Protein AF-A0A1A8DC06-F1 (afdb_monomer_lite)

Foldseek 3Di:
DQLVVLVVVLVVVVVVLVPDDPVVCVVPVCSNVVSVVSSVVSVVVVVVVVVVVVVVCPPPVNVVVVVLVVPDDDDDDDDDDDDPDDDPDPPDVVVPPDDPVNNVVVVVVVVVCCLPPNPNNVVVCCVPVVVVVVVVCVVDPPDD

Organism: Nothobranchius kadleci (NCBI:txid1051664)

Radius of gyration: 23.9 Å; chains: 1; bounding box: 62×50×56 Å

pLDDT: mean 81.8, std 21.28, range [34.5, 98.44]

Structure (mmCIF, N/CA/C/O backbone):
data_AF-A0A1A8DC06-F1
#
_entry.id   AF-A0A1A8DC06-F1
#
loop_
_atom_site.group_PDB
_atom_site.id
_atom_site.type_symbol
_atom_site.label_atom_id
_atom_site.label_alt_id
_atom_site.label_comp_id
_atom_site.label_asym_id
_atom_site.label_entity_id
_atom_site.label_seq_id
_atom_site.pdbx_PDB_ins_code
_atom_site.Cartn_x
_atom_site.Cartn_y
_atom_site.Cartn_z
_atom_site.occupancy
_atom_site.B_iso_or_equiv
_atom_site.auth_seq_id
_atom_site.auth_comp_id
_atom_site.auth_asym_id
_atom_site.auth_atom_id
_atom_site.pdbx_PDB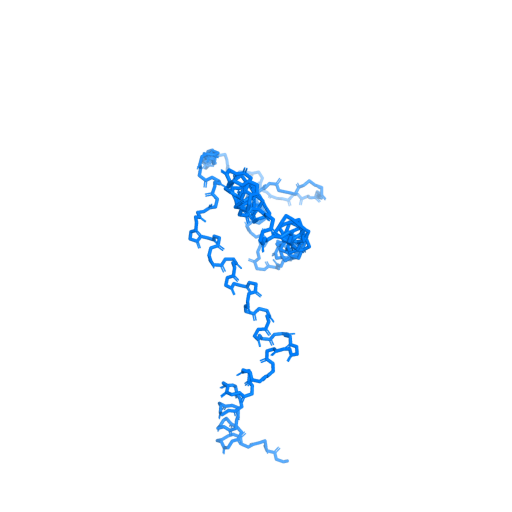_model_num
ATOM 1 N N . PHE A 1 1 ? 4.760 10.021 8.972 1.00 84.38 1 PHE A N 1
ATOM 2 C CA . PHE A 1 1 ? 3.406 10.518 8.617 1.00 84.38 1 PHE A CA 1
ATOM 3 C C . PHE A 1 1 ? 2.445 9.402 8.226 1.00 84.38 1 PHE A C 1
ATOM 5 O O . PHE A 1 1 ? 1.326 9.401 8.727 1.00 84.38 1 PHE A O 1
ATOM 12 N N . TYR A 1 2 ? 2.865 8.443 7.394 1.00 92.00 2 TYR A N 1
ATOM 13 C CA . TYR A 1 2 ? 2.018 7.328 6.961 1.00 92.00 2 TYR A CA 1
ATOM 14 C C . TYR A 1 2 ? 1.445 6.503 8.120 1.00 92.00 2 TYR A C 1
ATOM 16 O O . TYR A 1 2 ? 0.226 6.382 8.231 1.00 92.00 2 TYR A O 1
ATOM 24 N N . ARG A 1 3 ? 2.301 6.022 9.033 1.00 92.94 3 ARG A N 1
ATOM 25 C CA . ARG A 1 3 ? 1.867 5.271 10.221 1.00 92.94 3 ARG A CA 1
ATOM 26 C C . ARG A 1 3 ? 0.757 5.978 10.994 1.00 92.94 3 ARG A C 1
ATOM 28 O O . ARG A 1 3 ? -0.288 5.392 11.244 1.00 92.94 3 ARG A O 1
ATOM 35 N N . VAL A 1 4 ? 0.987 7.242 11.355 1.00 91.38 4 VAL A N 1
ATOM 36 C CA . VAL A 1 4 ? 0.044 8.046 12.150 1.00 91.38 4 VAL A CA 1
ATOM 37 C C . VAL A 1 4 ? -1.299 8.156 11.431 1.00 91.38 4 VAL A C 1
ATOM 39 O O . VAL A 1 4 ? -2.336 7.911 12.037 1.00 91.38 4 VAL A O 1
ATOM 42 N N . HIS A 1 5 ? -1.280 8.425 10.122 1.00 91.88 5 HIS A N 1
ATOM 43 C CA . HIS A 1 5 ? -2.496 8.490 9.318 1.00 91.88 5 HIS A CA 1
ATOM 44 C C . HIS A 1 5 ? -3.282 7.170 9.345 1.00 91.88 5 HIS A C 1
ATOM 46 O O . HIS A 1 5 ? -4.493 7.179 9.559 1.00 91.88 5 HIS A O 1
ATOM 52 N N . VAL A 1 6 ? -2.616 6.025 9.164 1.00 93.88 6 VAL A N 1
ATOM 53 C CA . VAL A 1 6 ? -3.285 4.715 9.214 1.00 93.88 6 VAL A CA 1
ATOM 54 C C . VAL A 1 6 ? -3.807 4.421 10.622 1.00 93.88 6 VAL A C 1
ATOM 56 O O . VAL A 1 6 ? -4.958 4.013 10.770 1.00 93.88 6 VAL A O 1
ATOM 59 N N . GLN A 1 7 ? -3.017 4.687 11.665 1.00 94.44 7 GLN A N 1
ATOM 60 C CA . GLN A 1 7 ? -3.427 4.483 13.055 1.00 94.44 7 GLN A CA 1
ATOM 61 C C . GLN A 1 7 ? -4.663 5.313 13.429 1.00 94.44 7 GLN A C 1
ATOM 63 O O . GLN A 1 7 ? -5.535 4.799 14.131 1.00 94.44 7 GLN A O 1
ATOM 68 N N . GLU A 1 8 ? -4.776 6.557 12.956 1.00 94.69 8 GLU A N 1
ATOM 69 C CA . GLU A 1 8 ? -5.965 7.397 13.153 1.00 94.69 8 GLU A CA 1
ATOM 70 C C . GLU A 1 8 ? -7.213 6.784 12.501 1.00 94.69 8 GLU A C 1
ATOM 72 O O . GLU A 1 8 ? -8.275 6.736 13.130 1.00 94.69 8 GLU A O 1
ATOM 77 N N . GLN A 1 9 ? -7.091 6.261 11.274 1.00 94.38 9 GLN A N 1
ATOM 78 C CA . GLN A 1 9 ? -8.199 5.581 10.590 1.00 94.38 9 GLN A CA 1
ATOM 79 C C . GLN A 1 9 ? -8.626 4.311 11.328 1.00 94.38 9 GLN A C 1
ATOM 81 O O . GLN A 1 9 ? -9.821 4.093 11.528 1.00 94.38 9 GLN A O 1
ATOM 86 N N . VAL A 1 10 ? -7.666 3.502 11.785 1.00 97.06 10 VAL A N 1
ATOM 87 C CA . VAL A 1 10 ? -7.965 2.289 12.555 1.00 97.06 10 VAL A CA 1
ATOM 88 C C . VAL A 1 10 ? -8.646 2.643 13.877 1.00 97.06 10 VAL A C 1
ATOM 90 O O . VAL A 1 10 ? -9.686 2.074 14.195 1.00 97.06 10 VAL A O 1
ATOM 93 N N . THR A 1 11 ? -8.150 3.646 14.606 1.00 97.62 11 THR A N 1
ATOM 94 C CA . THR A 1 11 ? -8.773 4.113 15.857 1.00 97.62 11 THR A CA 1
ATOM 95 C C . THR A 1 11 ? -10.201 4.602 15.627 1.00 97.62 11 THR A C 1
ATOM 97 O O . THR A 1 11 ? -11.089 4.351 16.442 1.00 97.62 11 THR A O 1
ATOM 100 N N . ARG A 1 12 ? -10.459 5.290 14.509 1.00 97.69 12 ARG A N 1
ATOM 101 C CA . ARG A 1 12 ? -11.816 5.702 14.139 1.00 97.69 12 ARG A CA 1
ATOM 102 C C . ARG A 1 12 ? -12.715 4.493 13.872 1.00 97.69 12 ARG A C 1
ATOM 104 O O . ARG A 1 12 ? -13.835 4.473 14.377 1.00 97.69 12 ARG A O 1
ATOM 111 N N . ALA A 1 13 ? -12.230 3.505 13.123 1.00 97.69 13 ALA A N 1
ATOM 112 C CA . ALA A 1 13 ? -12.973 2.283 12.820 1.00 97.69 13 ALA A CA 1
ATOM 113 C C . ALA A 1 13 ? -13.280 1.462 14.087 1.00 97.69 13 ALA A C 1
ATOM 115 O O . ALA A 1 13 ? -14.407 1.005 14.260 1.00 97.69 13 ALA A O 1
ATOM 116 N N . GLU A 1 14 ? -12.323 1.343 15.012 1.00 97.81 14 GLU A N 1
ATOM 117 C CA . GLU A 1 14 ? -12.522 0.685 16.310 1.00 97.81 14 GLU A CA 1
ATOM 118 C C . GLU A 1 14 ? -13.607 1.387 17.131 1.00 97.81 14 GLU A C 1
ATOM 120 O O . GLU A 1 14 ? -14.531 0.738 17.614 1.00 97.81 14 GLU A O 1
ATOM 125 N N . ARG A 1 15 ? -13.555 2.722 17.242 1.00 98.06 15 ARG A N 1
ATOM 126 C CA . ARG A 1 15 ? -14.590 3.493 17.954 1.00 98.06 15 ARG A CA 1
ATOM 127 C C . ARG A 1 15 ? -15.972 3.305 17.335 1.00 98.06 15 ARG A C 1
ATOM 129 O O . ARG A 1 15 ? -16.949 3.165 18.063 1.00 98.06 15 ARG A O 1
ATOM 136 N N . GLN A 1 16 ? -16.059 3.294 16.005 1.00 97.56 16 GLN A N 1
ATOM 137 C CA . GLN A 1 16 ? -17.317 3.046 15.301 1.00 97.56 16 GLN A CA 1
ATOM 138 C C . GLN A 1 16 ? -17.846 1.642 15.590 1.00 97.56 16 GLN A C 1
ATOM 140 O O . GLN A 1 16 ? -19.019 1.496 15.925 1.00 97.56 16 GLN A O 1
ATOM 145 N N . PHE A 1 17 ? -16.989 0.624 15.537 1.00 97.62 17 PHE A N 1
ATOM 146 C CA . PHE A 1 17 ? -17.369 -0.745 15.869 1.00 97.62 17 PHE A CA 1
ATOM 147 C C . PHE A 1 17 ? -17.858 -0.881 17.318 1.00 97.62 17 PHE A C 1
ATOM 149 O O . PHE A 1 17 ? -18.925 -1.442 17.558 1.00 97.62 17 PHE A O 1
ATOM 156 N N . LEU A 1 18 ? -17.127 -0.305 18.274 1.00 96.94 18 LEU A N 1
ATOM 157 C CA . LEU A 1 18 ? -17.483 -0.337 19.696 1.00 96.94 18 LEU A CA 1
ATOM 158 C C . LEU A 1 18 ? -18.756 0.458 20.015 1.00 96.94 18 LEU A C 1
ATOM 160 O O . LEU A 1 18 ? -19.394 0.201 21.031 1.00 96.94 18 LEU A O 1
ATOM 164 N N . SER A 1 19 ? -19.154 1.395 19.148 1.00 97.62 19 SER A N 1
ATOM 165 C CA . SER A 1 19 ? -20.420 2.124 19.291 1.00 97.62 19 SER A CA 1
ATOM 166 C C . SER A 1 19 ? -21.656 1.303 18.890 1.00 97.62 19 SER A C 1
ATOM 168 O O . SER A 1 19 ? -22.783 1.718 19.156 1.00 97.62 19 SER A O 1
ATOM 170 N N . LEU A 1 20 ? -21.473 0.138 18.252 1.00 97.50 20 LEU A N 1
ATOM 171 C CA . LEU A 1 20 ? -22.569 -0.761 17.883 1.00 97.50 20 LEU A CA 1
ATOM 172 C C . LEU A 1 20 ? -23.131 -1.494 19.110 1.00 97.50 20 LEU A C 1
ATOM 174 O O . LEU A 1 20 ? -22.444 -1.691 20.108 1.00 97.50 20 LEU A O 1
ATOM 178 N N . SER A 1 21 ? -24.371 -1.984 19.020 1.00 97.94 21 SER A N 1
ATOM 179 C CA . SER A 1 21 ? -24.943 -2.851 20.061 1.00 97.94 21 SER A CA 1
ATOM 180 C C . SER A 1 21 ? -24.176 -4.175 20.189 1.00 97.94 21 SER A C 1
ATOM 182 O O . SER A 1 21 ? -23.648 -4.687 19.198 1.00 97.94 21 SER A O 1
ATOM 184 N N . GLN A 1 22 ? -24.196 -4.795 21.375 1.00 96.44 22 GLN A N 1
ATOM 185 C CA . GLN A 1 22 ? -23.524 -6.083 21.606 1.00 96.44 22 GLN A CA 1
ATOM 186 C C . GLN A 1 22 ? -23.980 -7.169 20.619 1.00 96.44 22 GLN A C 1
ATOM 188 O O . GLN A 1 22 ? -23.172 -7.962 20.147 1.00 96.44 22 GLN A O 1
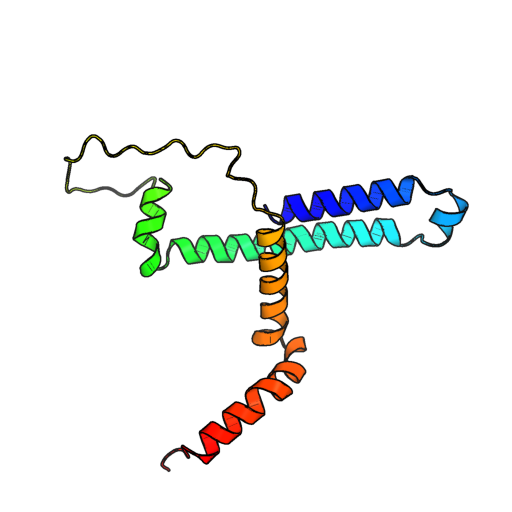ATOM 193 N N . LYS A 1 23 ? -25.267 -7.167 20.239 1.00 97.88 23 LYS A N 1
ATOM 194 C CA . LYS A 1 23 ? -25.810 -8.086 19.229 1.00 97.88 23 LYS A CA 1
ATOM 195 C C . LYS A 1 23 ? -25.077 -7.952 17.892 1.00 97.88 23 LYS A C 1
ATOM 197 O O . LYS A 1 23 ? -24.729 -8.965 17.302 1.00 97.88 23 LYS A O 1
ATOM 202 N N . HIS A 1 24 ? -24.845 -6.728 17.418 1.00 97.50 24 HIS A N 1
ATOM 203 C CA . HIS A 1 24 ? -24.145 -6.487 16.153 1.00 97.50 24 HIS A CA 1
ATOM 204 C C . HIS A 1 24 ? -22.641 -6.738 16.266 1.00 97.50 24 HIS A C 1
ATOM 206 O O . HIS A 1 24 ? -22.057 -7.287 15.336 1.00 97.50 24 HIS A O 1
ATOM 212 N N . GLN A 1 25 ? -22.027 -6.408 17.404 1.00 97.44 25 GLN A N 1
ATOM 213 C CA . GLN A 1 25 ? -20.620 -6.735 17.647 1.00 97.44 25 GLN A CA 1
ATOM 214 C C . GLN A 1 25 ? -20.385 -8.254 17.603 1.00 97.44 25 GLN A C 1
ATOM 216 O O . GLN A 1 25 ? -19.439 -8.715 16.968 1.00 97.44 25 GLN A O 1
ATOM 221 N N . ASN A 1 26 ? -21.298 -9.042 18.179 1.00 97.06 26 ASN A N 1
ATOM 222 C CA . ASN A 1 26 ? -21.216 -10.505 18.193 1.00 97.06 26 ASN A CA 1
ATOM 223 C C . ASN A 1 26 ? -21.362 -11.151 16.803 1.00 97.06 26 ASN A C 1
ATOM 225 O O . ASN A 1 26 ? -20.942 -12.291 16.629 1.00 97.06 26 ASN A O 1
ATOM 229 N N . LEU A 1 27 ? -21.930 -10.450 15.812 1.00 97.69 27 LEU A N 1
ATOM 230 C CA . LEU A 1 27 ? -21.965 -10.927 14.421 1.00 97.69 27 LEU A CA 1
ATOM 231 C C . LEU A 1 27 ? -20.597 -10.818 13.732 1.00 97.69 27 LEU A C 1
ATOM 233 O O . LEU A 1 27 ? -20.377 -11.440 12.697 1.00 97.69 27 LEU A O 1
ATOM 237 N N . LEU A 1 28 ? -19.688 -10.013 14.285 1.00 96.38 28 LEU A N 1
ATOM 238 C CA . LEU A 1 28 ? -18.415 -9.646 13.676 1.00 96.38 28 LEU A CA 1
ATOM 239 C C . LEU A 1 28 ? -17.254 -9.741 14.692 1.00 96.38 28 LEU A C 1
ATOM 241 O O . LEU A 1 28 ? -16.498 -8.779 14.860 1.00 96.38 28 LEU A O 1
ATOM 245 N N . PRO A 1 29 ? -17.053 -10.896 15.358 1.00 94.00 29 PRO A N 1
ATOM 246 C CA . PRO A 1 29 ? -16.083 -11.025 16.452 1.00 94.00 29 PRO A CA 1
ATOM 247 C C . PRO A 1 29 ? -14.626 -10.804 16.009 1.00 94.00 29 PRO A C 1
ATOM 249 O O . PRO A 1 29 ? -13.770 -10.463 16.819 1.00 94.00 29 PRO A O 1
ATOM 252 N N . GLY A 1 30 ? -14.331 -10.971 14.715 1.00 96.50 30 GLY A N 1
ATOM 253 C CA . GLY A 1 30 ? -12.985 -10.828 14.155 1.00 96.50 30 GLY A CA 1
ATOM 254 C C . GLY A 1 30 ? -12.560 -9.397 13.813 1.00 96.50 30 GLY A C 1
ATOM 255 O O . GLY A 1 30 ? -11.415 -9.201 13.410 1.00 96.50 30 GLY A O 1
ATOM 256 N N . VAL A 1 31 ? -13.437 -8.394 13.952 1.00 96.94 31 VAL A N 1
ATOM 257 C CA . VAL A 1 31 ? -13.127 -7.020 13.515 1.00 96.94 31 VAL A CA 1
ATOM 258 C C . VAL A 1 31 ? -11.982 -6.412 14.319 1.00 96.94 31 VAL A C 1
ATOM 260 O O . VAL A 1 31 ? -11.022 -5.936 13.720 1.00 96.94 31 VAL A O 1
ATOM 263 N N . LEU A 1 32 ? -12.034 -6.459 15.653 1.00 97.06 32 LEU A N 1
ATOM 264 C CA . LEU A 1 32 ? -10.984 -5.867 16.491 1.00 97.06 32 LEU A CA 1
ATOM 265 C C . LEU A 1 32 ? -9.613 -6.544 16.289 1.00 97.06 32 LEU A C 1
ATOM 267 O O . LEU A 1 32 ? -8.648 -5.820 16.042 1.00 97.06 32 LEU A O 1
ATOM 271 N N . PRO A 1 33 ? -9.498 -7.892 16.274 1.00 98.00 33 PRO A N 1
ATOM 272 C CA . PRO A 1 33 ? -8.243 -8.553 15.909 1.00 98.00 33 PRO A CA 1
ATOM 273 C C . PRO A 1 33 ? -7.731 -8.154 14.521 1.00 98.00 33 PRO A C 1
ATOM 275 O O . PRO A 1 33 ? -6.536 -7.931 14.337 1.00 98.00 33 PRO A O 1
ATOM 278 N N . LYS A 1 34 ? -8.626 -8.017 13.533 1.00 98.00 34 LYS A N 1
ATOM 279 C CA . LYS A 1 34 ? -8.227 -7.615 12.181 1.00 98.00 34 LYS A CA 1
ATOM 280 C C . LYS A 1 34 ? -7.709 -6.179 12.142 1.00 98.00 34 LYS A C 1
ATOM 282 O O . LYS A 1 34 ? -6.730 -5.911 11.454 1.00 98.00 34 LYS A O 1
ATOM 287 N N . LEU A 1 35 ? -8.340 -5.267 12.877 1.00 98.00 35 LEU A N 1
ATOM 288 C CA . LEU A 1 35 ? -7.898 -3.879 13.006 1.00 98.00 35 LEU A CA 1
ATOM 289 C C . LEU A 1 35 ? -6.533 -3.787 13.705 1.00 98.00 35 LEU A C 1
ATOM 291 O O . LEU A 1 35 ? -5.676 -3.039 13.239 1.00 98.00 35 LEU A O 1
ATOM 295 N N . ALA A 1 36 ? -6.281 -4.610 14.728 1.00 97.44 36 ALA A N 1
ATOM 296 C CA . ALA A 1 36 ? -4.961 -4.726 15.349 1.00 97.44 36 ALA A CA 1
ATOM 297 C C . ALA A 1 36 ? -3.895 -5.199 14.345 1.00 97.44 36 ALA A C 1
ATOM 299 O O . ALA A 1 36 ? -2.858 -4.551 14.208 1.00 97.44 36 ALA A O 1
ATOM 300 N N . GLN A 1 37 ? -4.193 -6.232 13.548 1.00 98.12 37 GLN A N 1
ATOM 301 C CA . GLN A 1 37 ? -3.298 -6.688 12.478 1.00 98.12 37 GLN A CA 1
ATOM 302 C C . GLN A 1 37 ? -3.000 -5.571 11.461 1.00 98.12 37 GLN A C 1
ATOM 304 O O . GLN A 1 37 ? -1.871 -5.427 11.001 1.00 98.12 37 GLN A O 1
ATOM 309 N N . VAL A 1 38 ? -3.991 -4.739 11.116 1.00 97.56 38 VAL A N 1
ATOM 310 C CA . VAL A 1 38 ? -3.774 -3.590 10.219 1.00 97.56 38 VAL A CA 1
ATOM 311 C C . VAL A 1 38 ? -2.800 -2.574 10.829 1.00 97.56 38 VAL A C 1
ATOM 313 O O . VAL A 1 38 ? -2.001 -2.003 10.085 1.00 97.56 38 VAL A O 1
ATOM 316 N N . ARG A 1 39 ? -2.815 -2.361 12.155 1.00 97.06 39 ARG A N 1
ATOM 317 C CA . ARG A 1 39 ? -1.830 -1.495 12.834 1.00 97.06 39 ARG A CA 1
ATOM 318 C C . ARG A 1 39 ? -0.423 -2.061 12.703 1.00 97.06 39 ARG A C 1
ATOM 320 O O . ARG A 1 39 ? 0.474 -1.326 12.311 1.00 97.06 39 ARG A O 1
ATOM 327 N N . GLU A 1 40 ? -0.250 -3.356 12.949 1.00 97.75 40 GLU A N 1
ATOM 328 C CA . GLU A 1 40 ? 1.049 -4.020 12.794 1.00 97.75 40 GLU A CA 1
ATOM 329 C C . GLU A 1 40 ? 1.561 -3.900 11.356 1.00 97.75 40 GLU A C 1
ATOM 331 O O . GLU A 1 40 ? 2.698 -3.494 11.134 1.00 97.75 40 GLU A O 1
ATOM 336 N N . CYS A 1 41 ? 0.717 -4.159 10.353 1.00 97.00 41 CYS A N 1
ATOM 337 C CA . CYS A 1 41 ? 1.097 -3.963 8.954 1.00 97.00 41 CYS A CA 1
ATOM 338 C C . CYS A 1 41 ? 1.482 -2.505 8.644 1.00 97.00 41 CYS A C 1
ATOM 340 O O . CYS A 1 41 ? 2.306 -2.261 7.763 1.00 97.00 41 CYS A O 1
ATOM 342 N N . ALA A 1 42 ? 0.883 -1.523 9.322 1.00 95.69 42 ALA A N 1
ATOM 343 C CA . ALA A 1 42 ? 1.235 -0.119 9.147 1.00 95.69 42 ALA A CA 1
AT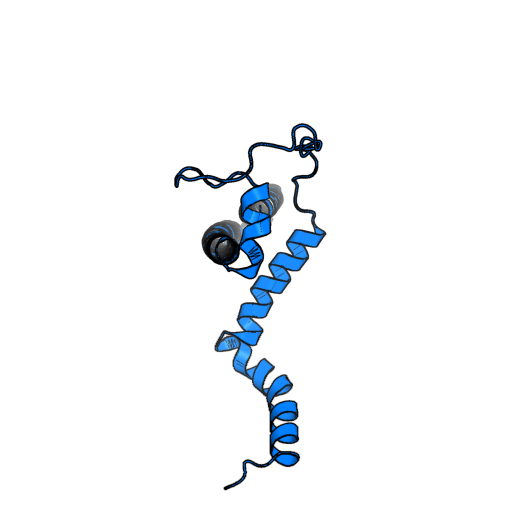OM 344 C C . ALA A 1 42 ? 2.634 0.208 9.693 1.00 95.69 42 ALA A C 1
ATOM 346 O O . ALA A 1 42 ? 3.323 1.008 9.063 1.00 95.69 42 ALA A O 1
ATOM 347 N N . GLU A 1 43 ? 3.065 -0.423 10.794 1.00 96.44 43 GLU A N 1
ATOM 348 C CA . GLU A 1 43 ? 4.438 -0.293 11.315 1.00 96.44 43 GLU A CA 1
ATOM 349 C C . GLU A 1 43 ? 5.460 -0.845 10.316 1.00 96.44 43 GLU A C 1
ATOM 351 O O . GLU A 1 43 ? 6.329 -0.108 9.864 1.00 96.44 43 GLU A O 1
ATOM 356 N N . HIS A 1 44 ? 5.292 -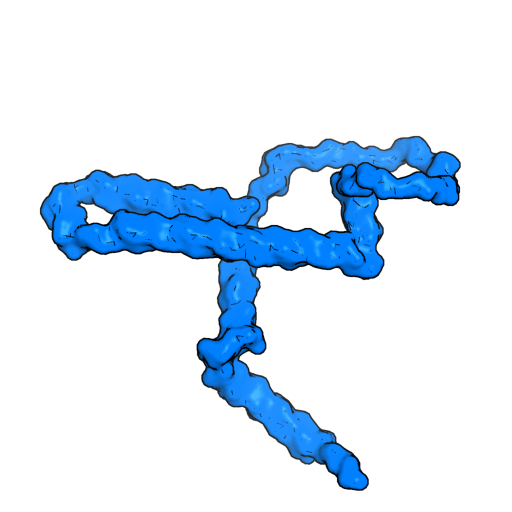2.093 9.869 1.00 97.00 44 HIS A N 1
ATOM 357 C CA . HIS A 1 44 ? 6.226 -2.718 8.921 1.00 97.00 44 HIS A CA 1
ATOM 358 C C . HIS A 1 44 ? 6.336 -1.923 7.610 1.00 97.00 44 HIS A C 1
ATOM 360 O O . HIS A 1 44 ? 7.414 -1.730 7.055 1.00 97.00 44 HIS A O 1
ATOM 366 N N . ASN A 1 45 ? 5.211 -1.405 7.110 1.00 96.38 45 ASN A N 1
ATOM 367 C CA . ASN A 1 45 ? 5.224 -0.541 5.933 1.00 96.38 45 ASN A CA 1
ATOM 368 C C . ASN A 1 45 ? 5.933 0.797 6.203 1.00 96.38 45 ASN A C 1
ATOM 370 O O . ASN A 1 45 ? 6.586 1.326 5.308 1.00 96.38 45 ASN A O 1
ATOM 374 N N . GLN A 1 46 ? 5.807 1.363 7.407 1.00 95.88 46 GLN A N 1
ATOM 375 C CA . GLN A 1 46 ? 6.502 2.595 7.788 1.00 95.88 46 GLN A CA 1
ATOM 376 C C . GLN A 1 46 ? 8.022 2.394 7.790 1.00 95.88 46 GLN A C 1
ATOM 378 O O . GLN A 1 46 ? 8.719 3.263 7.274 1.00 95.88 46 GLN A O 1
ATOM 383 N N . GLU A 1 47 ? 8.516 1.252 8.269 1.00 95.88 47 GLU A N 1
ATOM 384 C CA . GLU A 1 47 ? 9.946 0.906 8.243 1.00 95.88 47 GLU A CA 1
ATOM 385 C C . GLU A 1 47 ? 10.497 0.875 6.811 1.00 95.88 47 GLU A C 1
ATOM 387 O O . GLU A 1 47 ? 11.532 1.474 6.521 1.00 95.88 47 GLU A O 1
ATOM 392 N N . ILE A 1 48 ? 9.768 0.248 5.881 1.00 94.75 48 ILE A N 1
ATOM 393 C CA . ILE A 1 48 ? 10.152 0.214 4.461 1.00 94.75 48 ILE A CA 1
ATOM 394 C C . ILE A 1 48 ? 10.199 1.630 3.876 1.00 94.75 48 ILE A C 1
ATOM 396 O O . ILE A 1 48 ? 11.144 1.990 3.174 1.00 94.75 48 ILE A O 1
ATOM 400 N N . LEU A 1 49 ? 9.185 2.451 4.159 1.00 93.38 49 LEU A N 1
ATOM 401 C CA . LEU A 1 49 ? 9.128 3.829 3.668 1.00 93.38 49 LEU A CA 1
ATOM 402 C C . LEU A 1 49 ? 10.269 4.681 4.235 1.00 93.38 49 LEU A C 1
ATOM 404 O O . LEU A 1 49 ? 10.842 5.486 3.506 1.00 93.38 49 LEU A O 1
ATOM 408 N N . GLU A 1 50 ? 10.619 4.496 5.506 1.00 91.44 50 GLU A N 1
ATOM 409 C CA . GLU A 1 50 ? 11.761 5.162 6.138 1.00 91.44 50 GLU A CA 1
ATOM 410 C C . GLU A 1 50 ? 13.085 4.728 5.513 1.00 91.44 50 GLU A C 1
ATOM 412 O O . GLU A 1 50 ? 13.912 5.584 5.204 1.00 91.44 50 GLU A O 1
ATOM 417 N N . ALA A 1 51 ? 13.256 3.434 5.231 1.00 91.00 51 ALA A N 1
ATOM 418 C CA . ALA A 1 51 ? 14.439 2.924 4.545 1.00 91.00 51 ALA A CA 1
ATOM 419 C C . ALA A 1 51 ? 14.596 3.526 3.135 1.00 91.00 51 ALA A C 1
ATOM 421 O O . ALA A 1 51 ? 15.700 3.923 2.755 1.00 91.00 51 ALA A O 1
ATOM 422 N N . ILE A 1 52 ? 13.498 3.662 2.378 1.00 90.56 52 ILE A N 1
ATOM 423 C CA . ILE A 1 52 ? 13.500 4.322 1.059 1.00 90.56 52 ILE A CA 1
ATOM 424 C C . ILE A 1 52 ? 13.938 5.785 1.187 1.00 90.56 52 ILE A C 1
ATOM 426 O O . ILE A 1 52 ? 14.807 6.233 0.437 1.00 90.56 52 ILE A O 1
ATOM 430 N N . VAL A 1 53 ? 13.360 6.526 2.138 1.00 87.88 53 VAL A N 1
ATOM 431 C CA . VAL A 1 53 ? 13.699 7.938 2.372 1.00 87.88 53 VAL A CA 1
ATOM 432 C C . VAL A 1 53 ? 15.172 8.072 2.747 1.00 87.88 53 VAL A C 1
ATOM 434 O O . VAL A 1 53 ? 15.887 8.837 2.104 1.00 87.88 53 VAL A O 1
ATOM 437 N N . HIS A 1 54 ? 15.642 7.287 3.716 1.00 84.56 54 HIS A N 1
ATOM 438 C CA . HIS A 1 54 ? 17.032 7.298 4.165 1.00 84.56 54 HIS A CA 1
ATOM 439 C C . HIS A 1 54 ? 18.002 7.034 3.007 1.00 84.56 54 HIS A C 1
ATOM 441 O O . HIS A 1 54 ? 18.945 7.793 2.805 1.00 84.56 54 HIS A O 1
ATOM 447 N N . ASN A 1 55 ? 17.744 6.010 2.188 1.00 83.88 55 ASN A N 1
ATOM 448 C CA . ASN A 1 55 ? 18.596 5.705 1.040 1.00 83.88 55 ASN A CA 1
ATOM 449 C C . ASN A 1 55 ? 18.577 6.815 -0.027 1.00 83.88 55 ASN A C 1
ATOM 451 O O . ASN A 1 55 ? 19.597 7.084 -0.655 1.00 83.88 55 ASN A O 1
ATOM 455 N N . SER A 1 56 ? 17.437 7.487 -0.221 1.00 84.00 56 SER A N 1
ATOM 456 C CA . SER A 1 56 ? 17.311 8.556 -1.221 1.00 84.00 56 SER A CA 1
ATOM 457 C C . SER A 1 56 ? 18.101 9.821 -0.872 1.00 84.00 56 SER A C 1
ATOM 459 O O . SER A 1 56 ? 18.585 10.494 -1.780 1.00 84.00 56 SER A O 1
ATOM 461 N N . LEU A 1 57 ? 18.280 10.128 0.419 1.00 74.38 57 LEU A N 1
ATOM 462 C CA . LEU A 1 57 ? 19.004 11.323 0.875 1.00 74.38 57 LEU A CA 1
ATOM 463 C C . LEU A 1 57 ? 20.492 11.287 0.513 1.00 74.38 57 LEU A C 1
ATOM 465 O O . LEU A 1 57 ? 21.100 12.334 0.312 1.00 74.38 57 LEU A O 1
ATOM 469 N N . HIS A 1 58 ? 21.064 10.089 0.401 1.00 67.69 58 HIS A N 1
ATOM 470 C CA . HIS A 1 58 ? 22.486 9.887 0.125 1.00 67.69 58 HIS A CA 1
ATOM 471 C C . HIS A 1 58 ? 22.795 9.633 -1.359 1.00 67.69 58 HIS A C 1
ATOM 473 O O . HIS A 1 58 ? 23.946 9.376 -1.711 1.00 67.69 58 HIS A O 1
ATOM 479 N N . MET A 1 59 ? 21.797 9.693 -2.249 1.00 74.12 59 MET A N 1
ATOM 480 C CA . MET A 1 59 ? 22.041 9.601 -3.692 1.00 74.12 59 MET A CA 1
ATOM 481 C C . MET A 1 59 ? 22.694 10.897 -4.194 1.00 74.12 59 MET A C 1
ATOM 483 O O . MET A 1 59 ? 22.256 11.983 -3.828 1.00 74.12 59 MET A O 1
ATOM 487 N N . PHE A 1 60 ? 23.724 10.783 -5.043 1.00 61.16 60 PHE A N 1
ATOM 488 C CA . PHE A 1 60 ? 24.549 11.901 -5.539 1.00 61.16 60 PHE A CA 1
ATOM 489 C C . PHE A 1 60 ? 23.725 13.075 -6.109 1.00 61.16 60 PHE A C 1
ATOM 491 O O . PHE A 1 60 ? 24.065 14.231 -5.887 1.00 61.16 60 PHE A O 1
ATOM 498 N N . GLU A 1 61 ? 22.592 12.787 -6.756 1.00 62.66 61 GLU A N 1
ATOM 499 C CA . GLU A 1 61 ? 21.663 13.789 -7.308 1.00 62.66 61 GLU A CA 1
ATOM 500 C C . GLU A 1 61 ? 20.866 14.564 -6.238 1.00 62.66 61 GLU A C 1
ATOM 502 O O . GLU A 1 61 ? 20.331 15.634 -6.517 1.00 62.66 61 GLU A O 1
ATOM 507 N N . ASN A 1 62 ? 20.802 14.054 -5.004 1.00 65.62 62 ASN A N 1
ATOM 508 C CA . ASN A 1 62 ? 19.990 14.602 -3.916 1.00 65.62 62 ASN A CA 1
ATOM 509 C C . ASN A 1 62 ? 20.800 15.330 -2.827 1.00 65.62 62 ASN A C 1
ATOM 511 O O . ASN A 1 62 ? 20.207 15.917 -1.916 1.00 65.62 62 ASN A O 1
ATOM 515 N N . VAL A 1 63 ? 22.135 15.339 -2.923 1.00 60.19 63 VAL A N 1
ATOM 516 C CA . VAL A 1 63 ? 23.043 15.948 -1.927 1.00 60.19 63 VAL A CA 1
ATOM 517 C C . VAL A 1 63 ? 22.736 17.439 -1.712 1.00 60.19 63 VAL A C 1
ATOM 519 O O . VAL A 1 63 ? 22.742 17.927 -0.582 1.00 60.19 63 VAL A O 1
ATOM 522 N N . GLU A 1 64 ? 22.358 18.163 -2.771 1.00 60.12 64 GLU A N 1
ATOM 523 C CA . GLU A 1 64 ? 21.978 19.582 -2.686 1.00 60.12 64 GLU A CA 1
ATOM 524 C C . GLU A 1 64 ? 20.701 19.837 -1.865 1.00 60.12 64 GLU A C 1
ATOM 526 O O . GLU A 1 64 ? 20.516 20.933 -1.327 1.00 60.12 64 GLU A O 1
ATOM 531 N N . TYR A 1 65 ? 19.819 18.840 -1.743 1.00 63.84 65 TYR A N 1
ATOM 532 C CA . TYR A 1 65 ? 18.614 18.927 -0.918 1.00 63.84 65 TYR A CA 1
ATOM 533 C C . TYR A 1 65 ? 18.892 18.540 0.538 1.00 63.84 65 TYR A C 1
ATOM 535 O O . TYR A 1 65 ? 18.312 19.156 1.432 1.00 63.84 65 TYR A O 1
ATOM 543 N N . GLY A 1 66 ? 19.810 17.597 0.794 1.00 57.56 66 GLY A N 1
ATOM 544 C CA . GLY A 1 66 ? 20.248 17.222 2.148 1.00 57.56 66 GLY A CA 1
ATOM 545 C C . GLY A 1 66 ? 20.843 18.403 2.924 1.00 57.56 66 GLY A C 1
ATOM 546 O O . GLY A 1 66 ? 20.447 18.667 4.063 1.00 57.56 66 GLY A O 1
ATOM 547 N N . ASN A 1 67 ? 21.665 19.213 2.246 1.00 53.56 67 ASN A N 1
ATOM 548 C CA . ASN A 1 67 ? 22.263 20.436 2.797 1.00 53.56 67 ASN A CA 1
ATOM 549 C C . ASN A 1 67 ? 21.229 21.493 3.233 1.00 53.56 67 ASN A C 1
ATOM 551 O O . ASN A 1 67 ? 21.500 22.293 4.126 1.00 53.56 67 ASN A O 1
ATOM 555 N N . ARG A 1 68 ? 20.020 21.495 2.650 1.00 53.03 68 ARG A N 1
ATOM 556 C CA . ARG A 1 68 ? 18.934 22.433 3.009 1.00 53.03 68 ARG A CA 1
ATOM 557 C C . ARG A 1 68 ? 18.143 22.000 4.243 1.00 53.03 68 ARG A C 1
ATOM 559 O O . ARG A 1 68 ? 17.451 22.825 4.833 1.00 53.03 68 ARG A O 1
ATOM 566 N N . VAL A 1 69 ? 18.223 20.723 4.620 1.00 54.50 69 VAL A N 1
ATOM 567 C CA . VAL A 1 69 ? 17.516 20.149 5.779 1.00 54.50 69 VAL A CA 1
ATOM 568 C C . VAL A 1 69 ? 18.412 20.133 7.031 1.00 54.50 69 VAL A C 1
ATOM 570 O O . VAL A 1 69 ? 17.944 19.799 8.114 1.00 54.50 69 VAL A O 1
ATOM 573 N N . GLY A 1 70 ? 19.676 20.567 6.919 1.00 53.09 70 GLY A N 1
ATOM 574 C CA . GLY A 1 70 ? 20.572 20.757 8.065 1.00 53.09 70 GLY A CA 1
ATOM 575 C C . GLY A 1 70 ? 20.921 19.460 8.801 1.00 53.09 70 GLY A C 1
ATOM 576 O O . GLY A 1 70 ? 21.104 19.482 10.014 1.00 53.09 70 GLY A O 1
ATOM 577 N N . LEU A 1 71 ? 20.970 18.329 8.089 1.00 52.84 71 LEU A N 1
ATOM 578 C CA . LEU A 1 71 ? 21.235 17.011 8.680 1.00 52.84 71 LEU A CA 1
ATOM 579 C C . LEU A 1 71 ? 22.726 16.650 8.781 1.00 52.84 71 LEU A C 1
ATOM 581 O O . LEU A 1 71 ? 23.057 15.625 9.373 1.00 52.84 71 LEU A O 1
ATOM 585 N N . ASP A 1 72 ? 23.631 17.508 8.313 1.00 41.16 72 ASP A N 1
ATOM 586 C CA . ASP A 1 72 ? 25.067 17.236 8.374 1.00 41.16 72 ASP A CA 1
ATOM 587 C C . ASP A 1 72 ? 25.666 17.725 9.697 1.00 41.16 72 ASP A C 1
ATOM 589 O O . ASP A 1 72 ? 26.246 18.804 9.813 1.00 41.16 72 ASP A O 1
ATOM 593 N N . SER A 1 73 ? 25.537 16.884 10.724 1.00 50.25 73 SER A N 1
ATOM 594 C CA . SER A 1 73 ? 26.453 16.899 11.864 1.00 50.25 73 SER A CA 1
ATOM 595 C C . SER A 1 73 ? 27.604 15.934 11.577 1.00 50.25 73 SER A C 1
ATOM 597 O O . SER A 1 73 ? 27.439 14.723 11.692 1.00 50.25 73 SER A O 1
ATOM 599 N N . ASN A 1 74 ? 28.773 16.512 11.280 1.00 48.88 74 ASN A N 1
ATOM 600 C CA . ASN A 1 74 ? 30.122 15.920 11.304 1.00 48.88 74 ASN A CA 1
ATOM 601 C C . ASN A 1 74 ? 30.707 15.408 9.973 1.00 48.88 74 ASN A C 1
ATOM 603 O O . ASN A 1 74 ? 30.781 14.202 9.743 1.00 48.88 74 ASN A O 1
ATOM 607 N N . GLN A 1 75 ? 31.311 16.324 9.201 1.00 46.50 75 GLN A N 1
ATOM 608 C CA . GLN A 1 75 ? 32.719 16.214 8.773 1.00 46.50 75 GLN A CA 1
ATOM 609 C C . GLN A 1 75 ? 33.248 17.547 8.202 1.00 46.50 75 GLN A C 1
ATOM 611 O O . GLN A 1 75 ? 32.644 18.171 7.338 1.00 46.50 75 GLN A O 1
ATOM 616 N N . SER A 1 76 ? 34.377 18.002 8.745 1.00 43.16 76 SER A N 1
ATOM 617 C CA . SER A 1 76 ? 35.056 19.270 8.454 1.00 43.16 76 SER A CA 1
ATOM 618 C C . SER A 1 76 ? 35.698 19.311 7.060 1.00 43.16 76 SER A C 1
ATOM 620 O O . SER A 1 76 ? 36.451 18.401 6.735 1.00 43.16 76 SER A O 1
ATOM 622 N N . HIS A 1 77 ? 35.511 20.391 6.287 1.00 39.81 77 HIS A N 1
ATOM 623 C CA . HIS A 1 77 ? 36.523 21.443 6.036 1.00 39.81 77 HIS A CA 1
ATOM 624 C C . HIS A 1 77 ? 36.245 22.285 4.765 1.00 39.81 77 HIS A C 1
ATOM 626 O O . HIS A 1 77 ? 36.224 21.786 3.648 1.00 39.81 77 HIS A O 1
ATOM 632 N N . THR A 1 78 ? 36.159 23.605 4.987 1.00 41.19 78 THR A N 1
ATOM 633 C CA . THR A 1 78 ? 36.642 24.729 4.149 1.00 41.19 78 THR A CA 1
ATOM 634 C C . THR A 1 78 ? 36.221 24.823 2.676 1.00 41.19 78 THR A C 1
ATOM 636 O O . THR A 1 78 ? 36.892 24.265 1.820 1.00 41.19 78 THR A O 1
ATOM 639 N N . HIS A 1 79 ? 35.273 25.712 2.362 1.00 36.62 79 HIS A N 1
ATOM 640 C CA . HIS A 1 79 ? 35.506 26.958 1.601 1.00 36.62 79 HIS A CA 1
ATOM 641 C C . HIS A 1 79 ? 34.188 27.757 1.542 1.00 36.62 79 HIS A C 1
ATOM 643 O O . HIS A 1 79 ? 33.124 27.161 1.441 1.00 36.62 79 HIS A O 1
ATOM 649 N N . TYR A 1 80 ? 34.267 29.089 1.583 1.00 34.50 80 TYR A N 1
ATOM 650 C CA . TYR A 1 80 ? 33.149 30.048 1.492 1.00 34.50 80 TYR A CA 1
ATOM 651 C C . TYR A 1 80 ? 32.361 30.329 2.782 1.00 34.50 80 TYR A C 1
ATOM 653 O O . TYR A 1 80 ? 31.162 30.094 2.901 1.00 34.50 80 TYR A O 1
ATOM 661 N N . ALA A 1 81 ? 33.034 30.999 3.719 1.00 41.00 81 ALA A N 1
ATOM 662 C CA . ALA A 1 81 ? 32.388 32.126 4.380 1.00 41.00 81 ALA A CA 1
ATOM 663 C C . ALA A 1 81 ? 32.108 33.192 3.304 1.00 41.00 81 ALA A C 1
ATOM 665 O O . ALA A 1 81 ? 33.036 33.547 2.584 1.00 41.00 81 ALA A O 1
ATOM 666 N N . HIS A 1 82 ? 30.843 33.611 3.185 1.00 43.50 82 HIS A N 1
ATOM 667 C CA . HIS A 1 82 ? 30.278 34.774 2.472 1.00 43.50 82 HIS A CA 1
ATOM 668 C C . HIS A 1 82 ? 29.051 34.368 1.645 1.00 43.50 82 HIS A C 1
ATOM 670 O O . HIS A 1 82 ? 29.161 34.098 0.458 1.00 43.50 82 HIS A O 1
ATOM 676 N N . ILE A 1 83 ? 27.890 34.332 2.303 1.00 42.44 83 ILE A N 1
ATOM 677 C CA . ILE A 1 83 ? 26.656 35.054 1.943 1.00 42.44 83 ILE A CA 1
ATOM 678 C C . ILE A 1 83 ? 25.824 35.041 3.234 1.00 42.44 83 ILE A C 1
ATOM 680 O O . ILE A 1 83 ? 25.109 34.093 3.550 1.00 42.44 83 ILE A O 1
ATOM 684 N N . GLU A 1 84 ? 25.995 36.081 4.047 1.00 42.19 84 GLU A N 1
ATOM 685 C CA . GLU A 1 84 ? 24.980 36.447 5.031 1.00 42.19 84 GLU A CA 1
ATOM 686 C C . GLU A 1 84 ? 23.733 36.917 4.265 1.00 42.19 84 GLU A C 1
ATOM 688 O O . GLU A 1 84 ? 23.846 37.645 3.280 1.00 42.19 84 GLU A O 1
ATOM 693 N N . ASN A 1 85 ? 22.549 36.535 4.750 1.00 43.03 85 ASN A N 1
ATOM 694 C CA . ASN A 1 85 ? 21.229 37.000 4.302 1.00 43.03 85 ASN A CA 1
ATOM 695 C C . ASN A 1 85 ? 20.677 36.455 2.972 1.00 43.03 85 ASN A C 1
ATOM 697 O O . ASN A 1 85 ? 20.309 37.220 2.081 1.00 43.03 85 ASN A O 1
ATOM 701 N N . GLN A 1 86 ? 20.393 35.152 2.915 1.00 39.41 86 GLN A N 1
ATOM 702 C CA . GLN A 1 86 ? 19.189 34.705 2.208 1.00 39.41 86 GLN A CA 1
ATOM 703 C C . GLN A 1 86 ? 18.251 34.025 3.205 1.00 39.41 86 GLN A C 1
ATOM 705 O O . GLN A 1 86 ? 18.583 33.008 3.802 1.00 39.41 86 GLN A O 1
ATOM 710 N N . HIS A 1 87 ? 17.107 34.672 3.437 1.00 39.69 87 HIS A N 1
ATOM 711 C CA . HIS A 1 87 ? 16.029 34.257 4.330 1.00 39.69 87 HIS A CA 1
ATOM 712 C C . HIS A 1 87 ? 15.770 32.739 4.274 1.00 39.69 87 HIS A C 1
ATOM 714 O O . HIS A 1 87 ? 15.110 32.251 3.354 1.00 39.69 87 HIS A O 1
ATOM 720 N N . CYS A 1 88 ? 16.191 32.001 5.303 1.00 44.12 88 CYS A N 1
ATOM 721 C CA . CYS A 1 88 ? 15.538 30.743 5.644 1.00 44.12 88 CYS A CA 1
ATOM 722 C C . CYS A 1 88 ? 14.162 31.104 6.196 1.00 44.12 88 CYS A C 1
ATOM 724 O O . CYS A 1 88 ? 14.021 31.462 7.365 1.00 44.12 88 CYS A O 1
ATOM 726 N N . MET A 1 89 ? 13.146 31.076 5.333 1.00 37.00 89 MET A N 1
ATOM 727 C CA . MET A 1 89 ? 11.764 31.197 5.782 1.00 37.00 89 MET A CA 1
ATOM 728 C C . MET A 1 89 ? 11.515 30.096 6.821 1.00 37.00 89 MET A C 1
ATOM 730 O O . MET A 1 89 ? 11.772 28.927 6.516 1.00 37.00 89 MET A O 1
ATOM 734 N N . PRO A 1 90 ? 11.035 30.425 8.033 1.00 44.84 90 PRO A N 1
ATOM 735 C CA . PRO A 1 90 ? 10.669 29.406 8.999 1.00 44.84 90 PRO A CA 1
ATOM 736 C C . PRO A 1 90 ? 9.585 28.537 8.361 1.00 44.84 90 PRO A C 1
ATOM 738 O O . PRO A 1 90 ? 8.534 29.032 7.948 1.00 44.84 90 PRO A O 1
ATOM 741 N N . VAL A 1 91 ? 9.871 27.243 8.209 1.00 50.19 91 VAL A N 1
ATOM 742 C CA . VAL A 1 91 ? 8.895 26.283 7.693 1.00 50.19 91 VAL A CA 1
ATOM 743 C C . VAL A 1 91 ? 7.774 26.212 8.720 1.00 50.19 91 VAL A C 1
ATOM 745 O O . VAL A 1 91 ? 7.939 25.663 9.805 1.00 50.19 91 VAL A O 1
ATOM 748 N N . ASP A 1 92 ? 6.651 26.836 8.383 1.00 43.25 92 ASP A N 1
ATOM 749 C CA . ASP A 1 92 ? 5.470 26.916 9.230 1.00 43.25 92 ASP A CA 1
ATOM 750 C C . ASP A 1 92 ? 5.040 25.486 9.628 1.00 43.25 92 ASP A C 1
ATOM 752 O O . ASP A 1 92 ? 4.692 24.692 8.744 1.00 43.25 92 ASP A O 1
ATOM 756 N N . PRO A 1 93 ? 5.054 25.103 10.921 1.00 50.38 93 PRO A N 1
ATOM 757 C CA . PRO A 1 93 ? 4.775 23.731 11.359 1.00 50.38 93 PRO A CA 1
ATOM 758 C C . PRO A 1 93 ? 3.339 23.268 11.049 1.00 50.38 93 PRO A C 1
ATOM 760 O O . PRO A 1 93 ? 2.994 22.097 11.210 1.00 50.38 93 PRO A O 1
ATOM 763 N N . LYS A 1 94 ? 2.475 24.179 10.580 1.00 45.28 94 LYS A N 1
ATOM 764 C CA . LYS A 1 94 ? 1.136 23.866 10.061 1.00 45.28 94 LYS A CA 1
ATOM 765 C C . LYS A 1 94 ? 1.140 23.387 8.602 1.00 45.28 94 LYS A C 1
ATOM 767 O O . LYS A 1 94 ? 0.169 22.756 8.189 1.00 45.28 94 LYS A O 1
ATOM 772 N N . LYS A 1 95 ? 2.216 23.625 7.842 1.00 46.38 95 LYS A N 1
ATOM 773 C CA . LYS A 1 95 ? 2.405 23.156 6.454 1.00 46.38 95 LYS A CA 1
ATOM 774 C C . LYS A 1 95 ? 2.997 21.743 6.364 1.00 46.38 95 LYS A C 1
ATOM 776 O O . LYS A 1 95 ? 3.022 21.163 5.287 1.00 46.38 95 LYS A O 1
ATOM 781 N N . THR A 1 96 ? 3.434 21.175 7.487 1.00 54.19 96 THR A N 1
ATOM 782 C CA . THR A 1 96 ? 4.080 19.853 7.584 1.00 54.19 96 THR A CA 1
ATOM 783 C C . THR A 1 96 ? 3.105 18.683 7.700 1.00 54.19 96 THR A C 1
ATOM 785 O O . THR A 1 96 ? 3.536 17.538 7.798 1.00 54.19 96 THR A O 1
ATOM 788 N N . ARG A 1 97 ? 1.787 18.919 7.687 1.00 57.75 97 ARG A N 1
ATOM 789 C CA . ARG A 1 97 ? 0.818 17.823 7.574 1.00 57.75 97 ARG A CA 1
ATOM 790 C C . ARG A 1 97 ? 0.731 17.393 6.116 1.00 57.75 97 ARG A C 1
ATOM 792 O O . ARG A 1 97 ? 0.147 18.107 5.307 1.00 57.75 97 ARG A O 1
ATOM 799 N N . SER A 1 98 ? 1.291 16.223 5.802 1.00 71.19 98 SER A N 1
ATOM 800 C CA . SER A 1 98 ? 1.052 1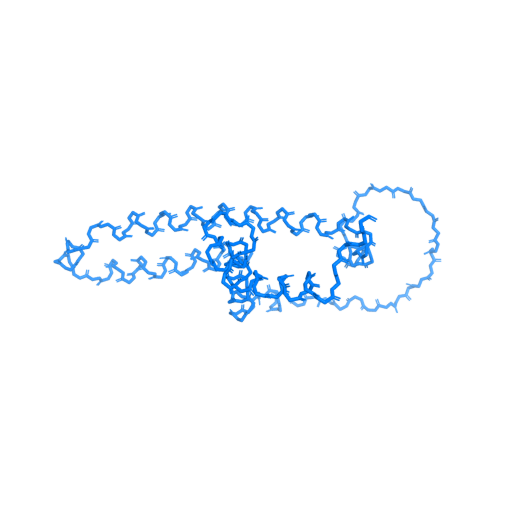5.554 4.521 1.00 71.19 98 SER A CA 1
ATOM 801 C C . SER A 1 98 ? -0.451 15.509 4.243 1.00 71.19 98 SER A C 1
ATOM 803 O O . SER A 1 98 ? -1.237 15.115 5.111 1.00 71.19 98 SER A O 1
ATOM 805 N N . SER A 1 99 ? -0.851 15.952 3.056 1.00 82.44 99 SER A N 1
ATOM 806 C CA . SER A 1 99 ? -2.259 16.037 2.687 1.00 82.44 99 SER A CA 1
ATOM 807 C C . SER A 1 99 ? -2.875 14.640 2.532 1.00 82.44 99 SER A C 1
ATOM 809 O O . SER A 1 99 ? -2.173 13.639 2.363 1.00 82.44 99 SER A O 1
ATOM 811 N N . THR A 1 100 ? -4.208 14.549 2.551 1.00 83.50 100 THR A N 1
ATOM 812 C CA . THR A 1 100 ? -4.916 13.302 2.201 1.00 83.50 100 THR A CA 1
ATOM 813 C C . THR A 1 100 ? -4.531 12.813 0.805 1.00 83.50 100 THR A C 1
ATOM 815 O O . THR A 1 100 ? -4.344 11.617 0.604 1.00 83.50 100 THR A O 1
ATOM 818 N N . PHE A 1 101 ? -4.316 13.745 -0.123 1.00 84.88 101 PHE A N 1
ATOM 819 C CA . PHE A 1 101 ? -3.827 13.466 -1.467 1.00 84.88 101 PHE A CA 1
ATOM 820 C C . PHE A 1 101 ? -2.433 12.817 -1.467 1.00 84.88 101 PHE A C 1
ATOM 822 O O . PHE A 1 101 ? -2.214 11.835 -2.178 1.00 84.88 101 PHE A O 1
ATOM 829 N N . ASP A 1 102 ? -1.508 13.294 -0.627 1.00 89.12 102 ASP A N 1
ATOM 830 C CA . ASP A 1 102 ? -0.179 12.680 -0.485 1.00 89.12 102 ASP A CA 1
ATOM 831 C C . ASP A 1 102 ? -0.274 11.259 0.085 1.00 89.12 102 ASP A C 1
ATOM 833 O O . ASP A 1 102 ? 0.443 10.360 -0.353 1.00 89.12 102 ASP A O 1
ATOM 837 N N . MET A 1 103 ? -1.197 11.025 1.023 1.00 92.38 103 MET A N 1
ATOM 838 C CA . MET A 1 103 ? -1.445 9.686 1.564 1.00 92.38 103 MET A CA 1
ATOM 839 C C . MET A 1 103 ? -2.017 8.730 0.512 1.00 92.38 103 MET A C 1
ATOM 841 O O . MET A 1 103 ? -1.649 7.556 0.495 1.00 92.38 103 MET A O 1
ATOM 845 N N . ASP A 1 104 ? -2.880 9.204 -0.385 1.00 90.06 104 ASP A N 1
ATOM 846 C CA . ASP A 1 104 ? -3.425 8.380 -1.470 1.00 90.06 104 ASP A CA 1
ATOM 847 C C . ASP A 1 104 ? -2.373 8.049 -2.533 1.00 90.06 104 ASP A C 1
ATOM 849 O O . ASP A 1 104 ? -2.321 6.915 -3.028 1.00 90.06 104 ASP A O 1
ATOM 853 N N . LYS A 1 105 ? -1.460 8.987 -2.813 1.00 94.00 105 LYS A N 1
ATOM 854 C CA . LYS A 1 105 ? -0.260 8.697 -3.606 1.00 94.00 105 LYS A CA 1
ATOM 855 C C . LYS A 1 105 ? 0.601 7.637 -2.940 1.00 94.00 105 LYS A C 1
ATOM 857 O O . LYS A 1 105 ? 0.946 6.660 -3.589 1.00 94.00 105 LYS A O 1
ATOM 862 N N . LEU A 1 106 ? 0.879 7.771 -1.646 1.00 93.50 106 LEU A N 1
ATOM 863 C CA . LEU A 1 106 ? 1.712 6.822 -0.910 1.00 93.50 106 LEU A CA 1
ATOM 864 C C . LEU A 1 106 ? 1.106 5.407 -0.916 1.00 93.50 106 LEU A C 1
ATOM 866 O O . LEU A 1 106 ? 1.806 4.438 -1.208 1.00 93.50 106 LEU A O 1
ATOM 870 N N . LYS A 1 107 ? -0.211 5.276 -0.706 1.00 91.62 107 LYS A N 1
ATOM 871 C CA . LYS A 1 107 ? -0.921 3.991 -0.861 1.00 91.62 107 LYS A CA 1
ATOM 872 C C . LYS A 1 107 ? -0.761 3.415 -2.270 1.00 91.62 107 LYS A C 1
ATOM 874 O O . LYS A 1 107 ? -0.600 2.206 -2.419 1.00 91.62 107 LYS A O 1
ATOM 879 N N . SER A 1 108 ? -0.827 4.262 -3.296 1.00 95.25 108 SER A N 1
ATOM 880 C CA . SER A 1 108 ? -0.643 3.845 -4.691 1.00 95.25 108 SER A CA 1
ATOM 881 C C . SER A 1 108 ? 0.793 3.389 -4.951 1.00 95.25 108 SER A C 1
ATOM 883 O O . SER A 1 108 ? 0.989 2.341 -5.557 1.00 95.25 108 SER A O 1
ATOM 885 N N . THR A 1 109 ? 1.787 4.088 -4.400 1.00 96.38 109 THR A N 1
ATOM 886 C CA . THR A 1 109 ? 3.199 3.689 -4.454 1.00 96.38 109 THR A CA 1
ATOM 887 C C . THR A 1 109 ? 3.424 2.320 -3.813 1.00 96.38 109 THR A C 1
ATOM 889 O O . THR A 1 109 ? 4.068 1.470 -4.420 1.00 96.38 109 THR A O 1
ATOM 892 N N . ILE A 1 110 ? 2.836 2.049 -2.638 1.00 95.69 110 ILE A N 1
ATOM 893 C CA . ILE A 1 110 ? 2.910 0.718 -2.001 1.00 95.69 110 ILE A CA 1
ATOM 894 C C . ILE A 1 110 ? 2.335 -0.365 -2.929 1.00 95.69 110 ILE A C 1
ATOM 896 O O . ILE A 1 110 ? 2.935 -1.424 -3.098 1.00 95.69 110 ILE A O 1
ATOM 900 N N . LYS A 1 111 ? 1.195 -0.104 -3.581 1.00 95.19 111 LYS A N 1
ATOM 901 C CA . LYS A 1 111 ? 0.601 -1.049 -4.544 1.00 95.19 111 LYS A CA 1
ATOM 902 C C . LYS A 1 111 ? 1.478 -1.255 -5.782 1.00 95.19 111 LYS A C 1
ATOM 904 O O . LYS A 1 111 ? 1.525 -2.366 -6.305 1.00 95.19 111 LYS A O 1
ATOM 909 N N . GLN A 1 112 ? 2.198 -0.226 -6.222 1.00 97.56 112 GLN A N 1
ATOM 910 C CA . GLN A 1 112 ? 3.104 -0.321 -7.363 1.00 97.56 112 GLN A CA 1
ATOM 911 C C . GLN A 1 112 ? 4.246 -1.320 -7.110 1.00 97.56 112 GLN A C 1
ATOM 913 O O . GLN A 1 112 ? 4.608 -2.056 -8.024 1.00 97.56 112 GLN A O 1
ATOM 918 N N . PHE A 1 113 ? 4.744 -1.444 -5.870 1.00 97.56 113 PHE A N 1
ATOM 919 C CA . PHE A 1 113 ? 5.714 -2.494 -5.520 1.00 97.56 113 PHE A CA 1
ATOM 920 C C . PHE A 1 113 ? 5.174 -3.901 -5.782 1.00 97.56 113 PHE A C 1
ATOM 922 O O . PHE A 1 113 ? 5.902 -4.755 -6.285 1.00 97.56 113 PHE A O 1
ATOM 929 N N . VAL A 1 114 ? 3.892 -4.145 -5.492 1.00 97.44 114 VAL A N 1
ATOM 930 C CA . VAL A 1 114 ? 3.262 -5.437 -5.788 1.00 97.44 114 VAL A CA 1
ATOM 931 C C . VAL A 1 114 ? 3.266 -5.681 -7.293 1.00 97.44 114 VAL A C 1
ATOM 933 O O . VAL A 1 114 ? 3.736 -6.731 -7.735 1.00 97.44 114 VAL A O 1
ATOM 936 N N . ARG A 1 115 ? 2.797 -4.707 -8.079 1.00 97.62 115 ARG A N 1
ATOM 937 C CA . ARG A 1 115 ? 2.726 -4.820 -9.538 1.00 97.62 115 ARG A CA 1
ATOM 938 C C . ARG A 1 115 ? 4.100 -5.065 -10.155 1.00 97.62 115 ARG A C 1
ATOM 940 O O . ARG A 1 115 ? 4.247 -6.011 -10.923 1.00 97.62 115 ARG A O 1
ATOM 947 N N . ASP A 1 116 ? 5.100 -4.258 -9.821 1.00 98.19 116 ASP A N 1
ATOM 948 C CA . ASP A 1 116 ? 6.374 -4.263 -10.546 1.00 98.19 116 ASP A CA 1
ATOM 949 C C . ASP A 1 116 ? 7.404 -5.245 -9.985 1.00 98.19 116 ASP A C 1
ATOM 951 O O . ASP A 1 116 ? 8.143 -5.853 -10.758 1.00 98.19 116 ASP A O 1
ATOM 955 N N . TRP A 1 117 ? 7.413 -5.465 -8.669 1.00 97.81 117 TRP A N 1
ATOM 956 C CA . TRP A 1 117 ? 8.534 -6.117 -7.981 1.00 97.81 117 TRP A CA 1
ATOM 957 C C . TRP A 1 117 ? 8.158 -7.353 -7.159 1.00 97.81 117 TRP A C 1
ATOM 959 O O . TRP A 1 117 ? 9.036 -7.974 -6.568 1.00 97.81 117 TRP A O 1
ATOM 969 N N . SER A 1 118 ? 6.882 -7.751 -7.121 1.00 97.81 118 SER A N 1
ATOM 970 C CA . SER A 1 118 ? 6.462 -8.977 -6.425 1.00 97.81 118 SER A CA 1
ATOM 971 C C . SER A 1 118 ? 6.119 -10.118 -7.383 1.00 97.81 118 SER A C 1
ATOM 973 O O . SER A 1 118 ? 5.753 -9.892 -8.541 1.00 97.81 118 SER A O 1
ATOM 975 N N . GLU A 1 119 ? 6.158 -11.354 -6.888 1.00 98.25 119 GLU A N 1
ATOM 976 C CA . GLU A 1 119 ? 5.670 -12.512 -7.646 1.00 98.25 119 GLU A CA 1
ATOM 977 C C . GLU A 1 119 ? 4.154 -12.439 -7.881 1.00 98.25 119 GLU A C 1
ATOM 979 O O . GLU A 1 119 ? 3.675 -12.750 -8.966 1.00 98.25 119 GLU A O 1
ATOM 984 N N . VAL A 1 120 ? 3.391 -11.921 -6.914 1.00 98.12 120 VAL A N 1
ATOM 985 C CA . VAL A 1 120 ? 1.930 -11.763 -7.028 1.00 98.12 120 VAL A CA 1
ATOM 986 C C . VAL A 1 120 ? 1.548 -10.865 -8.214 1.00 98.12 120 VAL A C 1
ATOM 988 O O . VAL A 1 120 ? 0.563 -11.127 -8.900 1.00 98.12 120 VAL A O 1
ATOM 991 N N . GLY A 1 121 ? 2.357 -9.844 -8.514 1.00 98.06 121 GLY A N 1
ATOM 992 C CA . GLY A 1 121 ? 2.157 -8.954 -9.664 1.00 98.06 121 GLY A CA 1
ATOM 993 C C . GLY A 1 121 ? 2.510 -9.566 -11.023 1.00 98.06 121 GLY A C 1
ATOM 994 O O . GLY A 1 121 ? 2.277 -8.933 -12.054 1.00 98.06 121 GLY A O 1
ATOM 995 N N . LYS A 1 122 ? 3.064 -10.786 -11.071 1.00 98.06 122 LYS A N 1
ATOM 996 C CA . LYS A 1 122 ? 3.559 -11.397 -12.311 1.00 98.06 122 LYS A CA 1
ATOM 997 C C . LYS A 1 122 ? 2.489 -11.498 -13.393 1.00 98.06 122 LYS A C 1
ATOM 999 O O . LYS A 1 122 ? 2.776 -11.175 -14.540 1.00 98.06 122 LYS A O 1
ATOM 1004 N N . ALA A 1 123 ? 1.274 -11.924 -13.054 1.00 98.31 123 ALA A N 1
ATOM 1005 C CA . ALA A 1 123 ? 0.193 -12.065 -14.034 1.00 98.31 123 ALA A CA 1
ATOM 1006 C C . ALA A 1 123 ? -0.160 -10.721 -14.706 1.00 98.31 123 ALA A C 1
ATOM 1008 O O . ALA A 1 123 ? -0.413 -10.660 -15.912 1.00 98.31 123 ALA A O 1
ATOM 1009 N N . GLU A 1 124 ? -0.113 -9.632 -13.939 1.00 98.25 124 GLU A N 1
ATOM 1010 C CA . GLU A 1 124 ? -0.365 -8.276 -14.424 1.00 98.25 124 GLU A CA 1
ATOM 1011 C C . GLU A 1 124 ? 0.785 -7.776 -15.308 1.00 98.25 124 GLU A C 1
ATOM 1013 O O . GLU A 1 124 ? 0.544 -7.304 -16.420 1.00 98.25 124 GLU A O 1
ATOM 1018 N N . ARG A 1 125 ? 2.044 -7.972 -14.886 1.00 98.38 125 ARG A N 1
ATOM 1019 C CA . ARG A 1 125 ? 3.222 -7.678 -15.726 1.00 98.38 125 ARG A CA 1
ATOM 1020 C C . ARG A 1 125 ? 3.222 -8.489 -17.010 1.00 98.38 125 ARG A C 1
ATOM 1022 O O . ARG A 1 125 ? 3.541 -7.968 -18.071 1.00 98.38 125 ARG A O 1
ATOM 1029 N N . ASP A 1 126 ? 2.838 -9.754 -16.937 1.00 98.38 126 ASP A N 1
ATOM 1030 C CA . ASP A 1 126 ? 2.757 -10.624 -18.100 1.00 98.38 126 ASP A CA 1
ATOM 1031 C C . ASP A 1 126 ? 1.700 -10.122 -19.094 1.00 98.38 126 ASP A C 1
ATOM 1033 O O . ASP A 1 126 ? 1.916 -10.189 -20.300 1.00 98.38 126 ASP A O 1
ATOM 1037 N N . SER A 1 127 ? 0.592 -9.569 -18.602 1.00 98.19 127 SER A N 1
ATOM 1038 C CA . SER A 1 127 ? -0.472 -9.014 -19.444 1.00 98.19 127 SER A CA 1
ATOM 1039 C C . SER A 1 127 ? -0.108 -7.646 -20.031 1.00 98.19 127 SER A C 1
ATOM 1041 O O . SER A 1 127 ? -0.453 -7.363 -21.174 1.00 98.19 127 SER A O 1
ATOM 1043 N N . CYS A 1 128 ? 0.606 -6.800 -19.281 1.00 97.81 128 CYS A N 1
ATOM 1044 C CA . CYS A 1 128 ? 0.951 -5.442 -19.710 1.00 97.81 128 CYS A CA 1
ATOM 1045 C C . CYS A 1 128 ? 2.302 -5.347 -20.438 1.00 97.81 128 CYS A C 1
ATOM 1047 O O . CYS A 1 128 ? 2.393 -4.712 -21.483 1.00 97.81 128 CYS A O 1
ATOM 1049 N N . TYR A 1 129 ? 3.360 -5.951 -19.893 1.00 98.25 129 TYR A N 1
ATOM 1050 C CA . TYR A 1 129 ? 4.737 -5.786 -20.371 1.00 98.25 129 TYR A CA 1
ATOM 1051 C C . TYR A 1 129 ? 5.102 -6.778 -21.472 1.00 98.25 129 TYR A C 1
ATOM 1053 O O . TYR A 1 129 ? 5.784 -6.385 -22.414 1.00 98.25 129 TYR A O 1
ATOM 1061 N N . LYS A 1 130 ? 4.631 -8.037 -21.433 1.00 97.62 130 LYS A N 1
ATOM 1062 C CA . LYS A 1 130 ? 4.986 -9.007 -22.491 1.00 97.62 130 LYS A CA 1
ATOM 1063 C C . LYS A 1 130 ? 4.562 -8.565 -23.896 1.00 97.62 130 LYS A C 1
ATOM 1065 O O . LYS A 1 130 ? 5.376 -8.758 -24.792 1.00 97.62 130 LYS A O 1
ATOM 1070 N N . PRO A 1 131 ? 3.361 -7.999 -24.145 1.00 98.44 131 PRO A N 1
ATOM 1071 C CA . PRO A 1 131 ? 3.009 -7.518 -25.483 1.00 98.44 131 PRO A CA 1
ATOM 1072 C C . PRO A 1 131 ? 3.984 -6.455 -25.998 1.00 98.44 131 PRO A C 1
ATOM 1074 O O . PRO A 1 131 ? 4.430 -6.540 -27.136 1.00 98.44 131 PRO A O 1
ATOM 1077 N N . ILE A 1 132 ? 4.375 -5.517 -25.130 1.00 98.25 132 ILE A N 1
ATOM 1078 C CA . ILE A 1 132 ? 5.324 -4.446 -25.453 1.00 98.25 132 ILE A CA 1
ATOM 1079 C C . ILE A 1 132 ? 6.710 -5.032 -25.748 1.00 98.25 132 ILE A C 1
ATOM 1081 O O . ILE A 1 132 ? 7.301 -4.741 -26.782 1.00 98.25 132 ILE A O 1
ATOM 1085 N N . ILE A 1 133 ? 7.213 -5.904 -24.869 1.00 97.31 133 ILE A N 1
ATOM 1086 C CA . ILE A 1 133 ? 8.535 -6.532 -25.011 1.00 97.31 133 ILE A CA 1
ATOM 1087 C C . ILE A 1 133 ? 8.612 -7.372 -26.288 1.00 97.31 133 ILE A C 1
ATOM 1089 O O . ILE A 1 133 ? 9.598 -7.285 -27.013 1.00 97.31 133 ILE A O 1
ATOM 1093 N N . ARG A 1 134 ? 7.573 -8.159 -26.589 1.00 97.25 134 ARG A N 1
ATOM 1094 C CA . ARG A 1 134 ? 7.517 -8.966 -27.817 1.00 97.25 134 ARG A CA 1
ATOM 1095 C C . ARG A 1 134 ? 7.594 -8.093 -29.059 1.00 97.25 134 ARG A C 1
ATOM 1097 O O . ARG A 1 134 ? 8.283 -8.461 -30.001 1.00 97.25 134 ARG A O 1
ATOM 1104 N N . GLU A 1 135 ? 6.908 -6.954 -29.058 1.00 97.88 135 GLU A N 1
ATOM 1105 C CA . GLU A 1 135 ? 6.935 -6.043 -30.199 1.00 97.88 135 GLU A CA 1
ATOM 1106 C C . GLU A 1 135 ? 8.309 -5.388 -30.369 1.00 97.88 135 GLU A C 1
ATOM 1108 O O . GLU A 1 135 ? 8.819 -5.318 -31.485 1.00 97.88 135 GLU A O 1
ATOM 1113 N N . ILE A 1 136 ? 8.962 -5.013 -29.265 1.00 96.94 136 ILE A N 1
ATOM 1114 C CA . ILE A 1 136 ? 10.351 -4.535 -29.287 1.00 96.94 136 ILE A CA 1
ATOM 1115 C C . ILE A 1 136 ? 11.276 -5.612 -29.871 1.00 96.94 136 ILE A C 1
ATOM 1117 O O . ILE A 1 136 ? 12.035 -5.322 -30.786 1.00 96.94 136 ILE A O 1
ATOM 1121 N N . GLN A 1 137 ? 11.177 -6.860 -29.409 1.00 95.94 137 GLN A N 1
ATOM 1122 C CA . GLN A 1 137 ? 11.996 -7.975 -29.908 1.00 95.94 137 GLN A CA 1
ATOM 1123 C C . GLN A 1 137 ? 11.721 -8.309 -31.380 1.00 95.94 137 GLN A C 1
ATOM 1125 O O . GLN A 1 137 ? 12.621 -8.738 -32.095 1.00 95.94 137 GLN A O 1
ATOM 1130 N N . ARG A 1 138 ? 10.480 -8.119 -31.843 1.00 96.19 138 ARG A N 1
ATOM 1131 C CA . ARG A 1 138 ? 10.087 -8.334 -33.240 1.00 96.19 138 ARG A CA 1
ATOM 1132 C C . ARG A 1 138 ? 10.689 -7.277 -34.169 1.00 96.19 138 ARG A C 1
ATOM 1134 O O . ARG A 1 138 ? 11.059 -7.606 -35.292 1.00 96.19 138 ARG A O 1
ATOM 1141 N N . LEU A 1 139 ? 10.732 -6.020 -33.725 1.00 96.69 139 LEU A N 1
ATOM 1142 C CA . LEU A 1 139 ? 11.264 -4.888 -34.493 1.00 96.69 139 LEU A CA 1
ATOM 1143 C C . LEU A 1 139 ? 12.791 -4.798 -34.432 1.00 96.69 139 LEU A C 1
ATOM 1145 O O . LEU A 1 139 ? 13.418 -4.405 -35.412 1.00 96.69 139 LEU A O 1
ATOM 1149 N N . PHE A 1 140 ? 13.367 -5.169 -33.292 1.00 95.38 140 PHE A N 1
ATOM 1150 C CA . PHE A 1 140 ? 14.797 -5.122 -33.008 1.00 95.38 140 PHE A CA 1
ATOM 1151 C C . PHE A 1 140 ? 15.270 -6.514 -32.569 1.00 95.38 140 PHE A C 1
ATOM 1153 O O . PHE A 1 140 ? 15.532 -6.731 -31.380 1.00 95.38 140 PHE A O 1
ATOM 1160 N N . PRO A 1 141 ? 15.321 -7.490 -33.494 1.00 91.12 141 PRO A N 1
ATOM 1161 C CA . PRO A 1 141 ? 15.891 -8.790 -33.183 1.00 91.12 141 PRO A CA 1
ATOM 1162 C C . PRO A 1 141 ? 17.357 -8.604 -32.787 1.00 91.12 141 PRO A C 1
ATOM 1164 O O . PRO A 1 141 ? 18.057 -7.772 -33.359 1.00 91.12 141 PRO A O 1
ATOM 1167 N N . SER A 1 142 ? 17.820 -9.354 -31.789 1.00 85.62 142 SER A N 1
ATOM 1168 C CA . SER A 1 142 ? 19.239 -9.354 -31.438 1.00 85.62 142 SER A CA 1
ATOM 1169 C C . SER A 1 142 ? 20.035 -9.837 -32.647 1.00 85.62 142 SER A C 1
ATOM 1171 O O . SER A 1 142 ? 19.756 -10.927 -33.150 1.00 85.62 142 SER A O 1
ATOM 1173 N N . ASP A 1 143 ? 20.989 -9.029 -33.109 1.00 75.06 143 ASP A N 1
ATOM 1174 C CA . ASP A 1 143 ? 21.978 -9.474 -34.086 1.00 75.06 143 ASP A CA 1
ATOM 1175 C C . ASP A 1 143 ? 22.651 -10.735 -33.514 1.00 75.06 143 ASP A C 1
ATOM 1177 O O . ASP A 1 143 ? 23.134 -10.715 -32.377 1.00 75.06 143 ASP A O 1
ATOM 1181 N N . GLN A 1 144 ? 22.566 -11.852 -34.245 1.00 56.19 144 GLN A N 1
ATOM 1182 C CA . GLN A 1 144 ? 23.232 -13.109 -33.878 1.00 56.19 144 GLN A CA 1
ATOM 1183 C C . GLN A 1 144 ? 24.751 -12.969 -33.927 1.00 56.19 144 GLN A C 1
ATOM 1185 O O . GLN A 1 144 ? 25.252 -12.339 -34.885 1.00 56.19 144 GLN A O 1
#

Sequence (144 aa):
FYRVHVQEQVTRAERQFLSLSQKHQNLLPGVLPKLAQVRECAEHNQEILEAIVHNSLHMFENVEYGNRVGLDSNQSHTHYAHIENQHCMPVDPKKTRSSTFDMDKLKSTIKQFVRDWSEVGKAERDSCYKPIIREIQRLFPSDQ

InterPro domains:
  IPR012901 Carnosine N-methyltransferase [PF07942] (95-143)
  IPR012901 Carnosine N-methyltransferase [PTHR12303] (2-143)

Secondary structure (DSS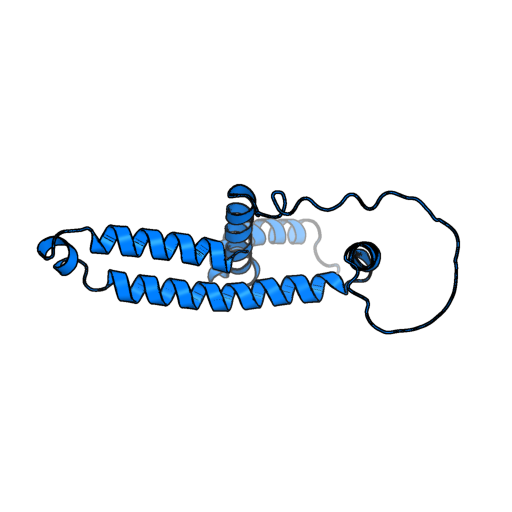P, 8-state):
-HHHHHHHHHHHHHHHHHTS-HHHHHT-TTHHHHHHHHHHHHHHHHHHHHHHHHHHHTSGGGHHHHHHHT---S------------------TTS-S--HHHHHHHHHHHHHHHHHHSSTTHHHHHHHHHHHHHHHHHHSPPP-